Protein AF-A0A3A8ZKS7-F1 (afdb_monomer_lite)

Sequence (92 aa):
MEKVRFQVLGYRNFSRKSDGKPLTVLTAFYSCTPQDNEKGAFGCKYTDFFLPDDKVGTLQPSCIGQEFIPQYGINGFGKPTLEDYSFKEWKA

Radius of gyration: 14.57 Å; chains: 1; bounding box: 37×26×37 Å

Secondary structure (DSSP, 8-state):
-PPP-EEEEEEEEEE-TTT--EEEEEEEEEEPPHHHHTTT--SEEEEEEEPPGGGTT---GGGTTSEEEEEEEE-TTS-EEEEEEEEE----

Structure (mmCIF, N/CA/C/O backbone):
data_AF-A0A3A8ZKS7-F1
#
_entry.id   AF-A0A3A8ZKS7-F1
#
loop_
_atom_site.group_PDB
_atom_site.id
_atom_site.type_symbol
_atom_site.label_atom_id
_atom_site.label_alt_id
_atom_site.label_comp_id
_atom_site.label_asym_id
_atom_site.label_entity_id
_atom_site.label_seq_id
_atom_site.pdbx_PDB_ins_code
_atom_site.Cartn_x
_atom_site.Cartn_y
_atom_site.Cartn_z
_atom_site.occupancy
_atom_site.B_iso_or_equiv
_atom_site.auth_seq_id
_atom_site.auth_comp_id
_atom_site.auth_asym_id
_atom_site.auth_atom_id
_atom_site.pdbx_PDB_model_num
ATOM 1 N N . MET A 1 1 ? 1.590 -4.718 -21.846 1.00 47.47 1 MET A N 1
ATOM 2 C CA . MET A 1 1 ? 1.734 -3.718 -20.768 1.00 47.47 1 MET A CA 1
ATOM 3 C C . MET A 1 1 ? 2.484 -4.395 -19.642 1.00 47.47 1 MET A C 1
ATOM 5 O O . MET A 1 1 ? 2.026 -5.446 -19.205 1.00 47.47 1 MET A O 1
ATOM 9 N N . GLU A 1 2 ? 3.641 -3.877 -19.233 1.00 60.03 2 GLU A N 1
ATOM 10 C CA . GLU A 1 2 ? 4.297 -4.384 -18.024 1.00 60.03 2 GLU A CA 1
ATOM 11 C C . GLU A 1 2 ? 3.379 -4.158 -16.823 1.00 60.03 2 GLU A C 1
ATOM 13 O O . GLU A 1 2 ? 2.763 -3.100 -16.676 1.00 60.03 2 GLU A O 1
ATOM 18 N N . LYS A 1 3 ? 3.228 -5.191 -15.996 1.00 79.50 3 LYS A N 1
ATOM 19 C CA . LYS A 1 3 ? 2.393 -5.120 -14.804 1.00 79.50 3 LYS A CA 1
ATOM 20 C C . LYS A 1 3 ? 3.151 -4.317 -13.750 1.00 79.50 3 LYS A C 1
ATOM 22 O O . LYS A 1 3 ? 4.239 -4.721 -13.354 1.00 79.50 3 LYS A O 1
ATOM 27 N N . VAL A 1 4 ? 2.573 -3.207 -13.291 1.00 89.75 4 VAL A N 1
ATOM 28 C CA . VAL A 1 4 ? 3.123 -2.430 -12.172 1.00 89.75 4 VAL A CA 1
ATOM 29 C C . VAL A 1 4 ? 3.179 -3.327 -10.934 1.00 89.75 4 VAL A C 1
ATOM 31 O O . VAL A 1 4 ? 2.183 -3.959 -10.576 1.00 89.75 4 VAL A O 1
ATOM 34 N N . ARG A 1 5 ? 4.355 -3.407 -10.307 1.00 94.44 5 ARG A N 1
ATOM 35 C CA . ARG A 1 5 ? 4.605 -4.186 -9.087 1.00 94.44 5 ARG A CA 1
ATOM 36 C C . ARG A 1 5 ? 4.844 -3.225 -7.931 1.00 94.44 5 ARG A C 1
ATOM 38 O O . ARG A 1 5 ? 5.585 -2.258 -8.092 1.00 94.44 5 ARG A O 1
ATOM 45 N N . PHE A 1 6 ? 4.238 -3.505 -6.782 1.00 96.50 6 PHE A N 1
ATOM 46 C CA . PHE A 1 6 ? 4.347 -2.672 -5.588 1.00 96.50 6 PHE A CA 1
ATOM 47 C C . PHE A 1 6 ? 5.192 -3.384 -4.539 1.00 96.50 6 PHE A C 1
ATOM 49 O O . PHE A 1 6 ? 4.819 -4.473 -4.114 1.00 96.50 6 PHE A O 1
ATOM 56 N N . GLN A 1 7 ? 6.297 -2.788 -4.099 1.00 97.31 7 GLN A N 1
ATOM 57 C CA . GLN A 1 7 ? 7.074 -3.302 -2.971 1.00 97.31 7 GLN A CA 1
ATOM 58 C C . GLN A 1 7 ? 6.750 -2.510 -1.705 1.00 97.31 7 GLN A C 1
ATOM 60 O O . GLN A 1 7 ? 6.765 -1.277 -1.712 1.00 97.31 7 GLN A O 1
ATOM 65 N N . VAL A 1 8 ? 6.450 -3.211 -0.612 1.00 97.69 8 VAL A N 1
ATOM 66 C CA . VAL A 1 8 ? 6.072 -2.589 0.664 1.00 97.69 8 VAL A CA 1
ATOM 67 C C . VAL A 1 8 ? 7.263 -1.851 1.279 1.00 97.69 8 VAL A C 1
ATOM 69 O O . VAL A 1 8 ? 8.295 -2.463 1.552 1.00 97.69 8 VAL A O 1
ATOM 72 N N . LEU A 1 9 ? 7.089 -0.557 1.564 1.00 97.44 9 LEU A N 1
ATOM 73 C CA . LEU A 1 9 ? 8.037 0.255 2.338 1.00 97.44 9 LEU A CA 1
ATOM 74 C C . LEU A 1 9 ? 7.747 0.208 3.839 1.00 97.44 9 LEU A C 1
ATOM 76 O O . LEU A 1 9 ? 8.662 0.265 4.655 1.00 97.44 9 LEU A O 1
ATOM 80 N N . GLY A 1 10 ? 6.471 0.138 4.211 1.00 97.62 10 GLY A N 1
ATOM 81 C CA . GLY A 1 10 ? 6.053 0.156 5.605 1.00 97.62 10 GLY A CA 1
ATOM 82 C C . GLY A 1 10 ? 4.546 0.285 5.754 1.00 97.62 10 GLY A C 1
ATOM 83 O O . GLY A 1 10 ? 3.804 0.341 4.773 1.00 97.62 10 GLY A O 1
ATOM 84 N N . TYR A 1 11 ? 4.094 0.346 7.001 1.00 97.88 11 TYR A N 1
ATOM 85 C CA . TYR A 1 11 ? 2.688 0.526 7.331 1.00 97.88 11 TYR A CA 1
ATOM 86 C C . TYR A 1 11 ? 2.513 1.363 8.595 1.00 97.88 11 TYR A C 1
ATOM 88 O O . TYR A 1 11 ? 3.430 1.501 9.406 1.00 97.88 11 TYR A O 1
ATOM 96 N N . ARG A 1 12 ? 1.325 1.947 8.753 1.00 96.62 12 ARG A N 1
ATOM 97 C CA . ARG A 1 12 ? 0.949 2.753 9.920 1.00 96.62 12 ARG A CA 1
ATOM 98 C C . ARG A 1 12 ? -0.467 2.404 10.353 1.00 96.62 12 ARG A C 1
ATOM 100 O O . ARG A 1 12 ? -1.364 2.343 9.515 1.00 96.62 12 ARG A O 1
ATOM 107 N N . ASN A 1 13 ? -0.656 2.247 11.659 1.00 96.00 13 ASN A N 1
ATOM 108 C CA . ASN A 1 13 ? -1.964 2.099 12.293 1.00 96.00 13 ASN A CA 1
ATOM 109 C C . ASN A 1 13 ? -2.292 3.388 13.047 1.00 96.00 13 ASN A C 1
ATOM 111 O O . ASN A 1 13 ? -1.448 3.892 13.790 1.00 96.00 13 ASN A O 1
ATOM 115 N N . PHE A 1 14 ? -3.489 3.933 12.859 1.00 95.00 14 PHE A N 1
ATOM 116 C CA . PHE A 1 14 ? -3.939 5.132 13.568 1.00 95.00 14 PHE A CA 1
ATOM 117 C C . PHE A 1 14 ? -5.465 5.207 13.622 1.00 95.00 14 PHE A C 1
ATOM 119 O O . PHE A 1 14 ? -6.158 4.560 12.841 1.00 95.00 14 PHE A O 1
ATOM 126 N N . SER A 1 15 ? -5.998 6.022 14.531 1.00 94.88 15 SER A N 1
ATOM 127 C CA . SER A 1 15 ? -7.432 6.309 14.590 1.00 94.88 15 SER A CA 1
ATOM 128 C C . SER A 1 15 ? -7.784 7.471 13.666 1.00 94.88 15 SER A C 1
ATOM 130 O O . SER A 1 15 ? -7.146 8.530 13.693 1.00 94.88 15 SER A O 1
ATOM 132 N N . ARG A 1 16 ? -8.820 7.297 12.844 1.00 89.56 16 ARG A N 1
ATOM 133 C CA . ARG A 1 16 ? -9.314 8.343 11.949 1.00 89.56 16 ARG A CA 1
ATOM 134 C C . ARG A 1 16 ? -9.890 9.504 12.761 1.00 89.56 16 ARG A C 1
ATOM 136 O O . ARG A 1 16 ? -10.718 9.311 13.644 1.00 89.56 16 ARG A O 1
ATOM 143 N N . LYS A 1 17 ? -9.499 10.734 12.416 1.00 91.25 17 LYS A N 1
ATOM 144 C CA . LYS A 1 17 ? -9.918 11.946 13.145 1.00 91.25 17 LYS A CA 1
ATOM 145 C C . LYS A 1 17 ? -11.430 12.208 13.114 1.00 91.25 17 LYS A C 1
ATOM 147 O O . LYS A 1 17 ? -11.938 12.821 14.039 1.00 91.25 17 LYS A O 1
ATOM 152 N N . SER A 1 18 ? -12.129 11.791 12.057 1.00 92.31 18 SER A N 1
ATOM 153 C CA . SER A 1 18 ? -13.548 12.111 11.858 1.00 92.31 18 SER A CA 1
ATOM 154 C C . SER A 1 18 ? -14.497 11.301 12.739 1.00 92.31 18 SER A C 1
ATOM 156 O O . SER A 1 18 ? -15.544 11.812 13.114 1.00 92.31 18 SER A O 1
ATOM 158 N N . ASP A 1 19 ? -14.169 10.042 13.032 1.00 92.25 19 ASP A N 1
ATOM 159 C CA . ASP 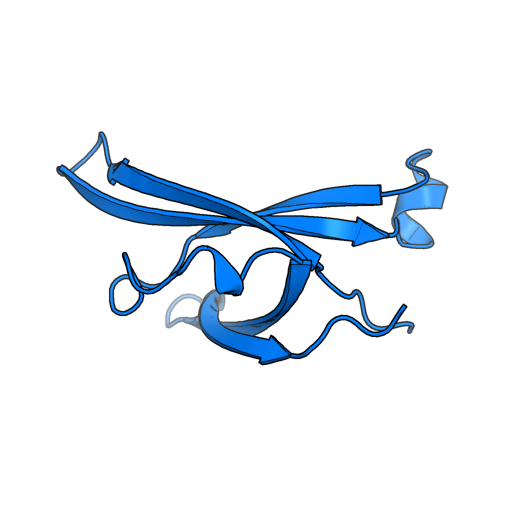A 1 19 ? -15.075 9.115 13.726 1.00 92.25 19 ASP A CA 1
ATOM 160 C C . ASP A 1 19 ? -14.371 8.137 14.680 1.00 92.25 19 ASP A C 1
ATOM 162 O O . ASP A 1 19 ? -14.999 7.214 15.191 1.00 92.25 19 ASP A O 1
ATOM 166 N N . GLY A 1 20 ? -13.068 8.307 14.917 1.00 92.69 20 GLY A N 1
ATOM 167 C CA . GLY A 1 20 ? -12.292 7.499 15.860 1.00 92.69 20 GLY A CA 1
ATOM 168 C C . GLY A 1 20 ? -12.030 6.056 15.421 1.00 92.69 20 GLY A C 1
ATOM 169 O O . GLY A 1 20 ? -11.339 5.333 16.141 1.00 92.69 20 GLY A O 1
ATOM 170 N N . LYS A 1 21 ? -12.529 5.626 14.254 1.00 93.25 21 LYS A N 1
ATOM 171 C CA . LYS A 1 21 ? -12.359 4.249 13.777 1.00 93.25 21 LYS A CA 1
ATOM 172 C C . LYS A 1 21 ? -10.886 3.931 13.495 1.00 93.25 21 LYS A C 1
ATOM 174 O O . LYS A 1 21 ? -10.167 4.806 12.997 1.00 93.25 21 LYS A O 1
ATOM 179 N N . PRO A 1 22 ? -10.423 2.708 13.809 1.00 95.25 22 PRO A N 1
ATOM 180 C CA . PRO A 1 22 ? -9.053 2.310 13.532 1.00 95.25 22 PRO A CA 1
ATOM 181 C C . PRO A 1 22 ? -8.845 2.183 12.020 1.00 95.25 22 PRO A C 1
ATOM 183 O O . PRO A 1 22 ? -9.753 1.795 11.287 1.00 95.25 22 PRO A O 1
ATOM 186 N N . LEU A 1 23 ? -7.649 2.532 11.558 1.00 95.31 23 LEU A N 1
ATOM 187 C CA . LEU A 1 23 ? -7.288 2.510 10.151 1.00 95.31 23 LEU A CA 1
ATOM 188 C C . LEU A 1 23 ? -5.839 2.053 9.984 1.00 95.31 23 LEU A C 1
ATOM 190 O O . LEU A 1 23 ? -4.962 2.429 10.766 1.00 95.31 23 LEU A O 1
ATOM 194 N N . THR A 1 24 ? -5.592 1.270 8.936 1.00 96.88 24 THR A N 1
ATOM 195 C CA . THR A 1 24 ? -4.249 0.838 8.540 1.00 96.88 24 THR A CA 1
ATOM 196 C C . THR A 1 24 ? -3.935 1.343 7.140 1.00 96.88 24 THR A C 1
ATOM 198 O O . THR A 1 24 ? -4.714 1.143 6.208 1.00 96.88 24 THR A O 1
ATOM 201 N N . VAL A 1 25 ? -2.777 1.987 6.996 1.00 96.88 25 VAL A N 1
ATOM 202 C CA . VAL A 1 25 ? -2.226 2.408 5.702 1.00 96.88 25 VAL A CA 1
ATOM 203 C C . VAL A 1 25 ? -0.963 1.616 5.415 1.00 96.88 25 VAL A C 1
ATOM 205 O O . VAL A 1 25 ? -0.062 1.582 6.254 1.00 96.88 25 VAL A O 1
ATOM 208 N N . LEU A 1 26 ? -0.889 1.028 4.223 1.00 97.88 26 LEU A N 1
ATOM 209 C CA . LEU A 1 26 ? 0.306 0.410 3.660 1.00 97.88 26 LEU A CA 1
ATOM 210 C C . LEU A 1 26 ? 0.933 1.369 2.648 1.00 97.88 26 LEU A C 1
ATOM 212 O O . LEU A 1 26 ? 0.283 1.752 1.681 1.00 97.88 26 LEU A O 1
ATOM 216 N N . THR A 1 27 ? 2.197 1.733 2.846 1.00 98.25 27 THR A N 1
ATOM 217 C CA . THR A 1 27 ? 2.965 2.523 1.877 1.00 98.25 27 THR A CA 1
ATOM 218 C C . THR A 1 27 ? 3.809 1.569 1.035 1.00 98.25 27 THR A C 1
ATOM 220 O O . THR A 1 27 ? 4.591 0.785 1.580 1.00 98.25 27 THR A O 1
ATOM 223 N N . ALA A 1 28 ? 3.683 1.641 -0.288 1.00 97.69 28 ALA A N 1
ATOM 224 C CA . ALA A 1 28 ? 4.481 0.852 -1.223 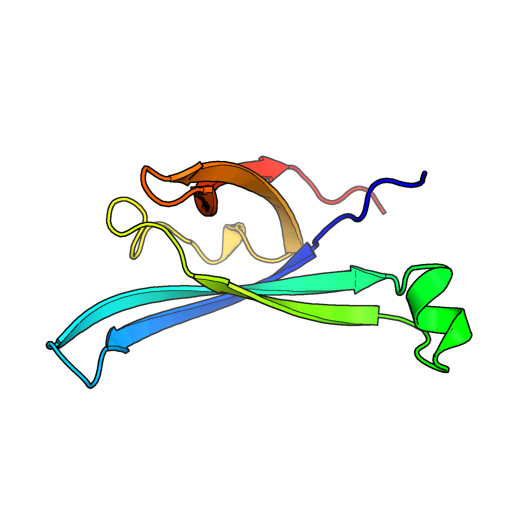1.00 97.69 28 ALA A CA 1
ATOM 225 C C . ALA A 1 28 ? 5.075 1.725 -2.328 1.00 97.69 28 ALA A C 1
ATOM 227 O O . ALA A 1 28 ? 4.521 2.771 -2.664 1.00 97.69 28 ALA A O 1
ATOM 228 N N . PHE A 1 29 ? 6.186 1.283 -2.911 1.00 96.31 29 PHE A N 1
ATOM 229 C CA . PHE A 1 29 ? 6.776 1.923 -4.080 1.00 96.31 29 PHE A CA 1
ATOM 230 C C . PHE A 1 29 ? 6.660 1.060 -5.330 1.00 96.31 29 PHE A C 1
ATOM 232 O O . PHE A 1 29 ? 6.528 -0.160 -5.251 1.00 96.31 29 PHE A O 1
ATOM 239 N N . TYR A 1 30 ? 6.699 1.715 -6.483 1.00 95.06 30 TYR A N 1
ATOM 240 C CA . TYR A 1 30 ? 6.678 1.096 -7.799 1.00 95.06 30 TYR A CA 1
ATOM 241 C C . TYR A 1 30 ? 7.559 1.895 -8.759 1.00 95.06 30 TYR A C 1
ATOM 243 O O . TYR A 1 30 ? 7.738 3.106 -8.602 1.00 95.06 30 TYR A O 1
ATOM 251 N N . SER A 1 31 ? 8.115 1.216 -9.757 1.00 94.25 31 SER A N 1
ATOM 252 C CA . SER A 1 31 ? 8.884 1.861 -10.820 1.00 94.25 31 SER A CA 1
ATOM 253 C C . SER A 1 31 ? 7.984 2.762 -11.663 1.00 94.25 31 SER A C 1
ATOM 255 O O . SER A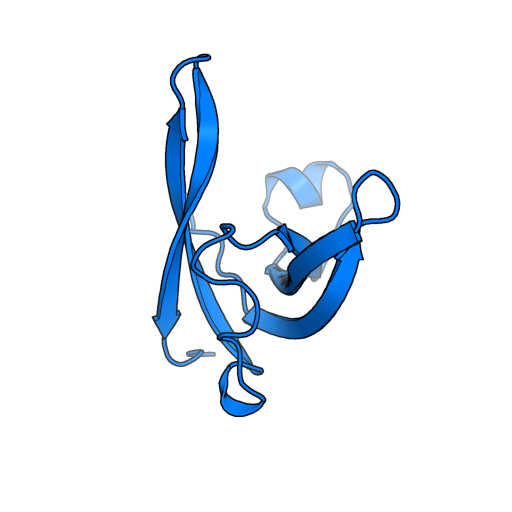 1 31 ? 6.861 2.376 -11.994 1.00 94.25 31 SER A O 1
ATOM 257 N N . CYS A 1 32 ? 8.478 3.949 -12.021 1.00 93.38 32 CYS A N 1
ATOM 258 C CA . CYS A 1 32 ? 7.769 4.851 -12.927 1.00 93.38 32 CYS A CA 1
ATOM 259 C C . CYS A 1 32 ? 7.403 4.126 -14.227 1.00 93.38 32 CYS A C 1
ATOM 261 O O . CYS A 1 32 ? 8.246 3.482 -14.856 1.00 93.38 32 CYS A O 1
ATOM 263 N N . THR A 1 33 ? 6.140 4.238 -14.629 1.00 91.94 33 THR A N 1
ATOM 264 C CA . THR A 1 33 ? 5.665 3.689 -15.902 1.00 91.94 33 THR A CA 1
ATOM 265 C C . THR A 1 33 ? 6.165 4.534 -17.079 1.00 91.94 33 THR A C 1
ATOM 267 O O . THR A 1 33 ? 6.542 5.693 -16.887 1.00 91.94 33 THR A O 1
ATOM 270 N N . PRO A 1 34 ? 6.119 4.030 -18.327 1.00 91.88 34 PRO A N 1
ATOM 271 C CA . PRO A 1 34 ? 6.388 4.864 -19.500 1.00 91.88 34 PRO A CA 1
ATOM 272 C C . PRO A 1 34 ? 5.550 6.156 -19.525 1.00 91.88 34 PRO A C 1
ATOM 274 O O . PRO A 1 34 ? 6.071 7.220 -19.843 1.00 91.88 34 PRO A O 1
ATOM 277 N N . GLN A 1 35 ? 4.290 6.090 -19.085 1.00 90.25 35 GLN A N 1
ATOM 278 C CA . GLN A 1 35 ? 3.394 7.246 -18.979 1.00 90.25 35 GLN A CA 1
ATOM 279 C C . GLN A 1 35 ? 3.800 8.234 -17.872 1.00 90.25 35 GLN A C 1
ATOM 281 O O . GLN A 1 35 ? 3.494 9.424 -17.960 1.00 90.25 35 GLN A O 1
ATOM 286 N N . ASP A 1 36 ? 4.462 7.767 -16.810 1.00 91.25 36 ASP A N 1
ATOM 287 C CA . ASP A 1 36 ? 5.065 8.649 -15.805 1.00 91.25 36 ASP A CA 1
ATOM 288 C C . ASP A 1 36 ? 6.294 9.368 -16.379 1.00 91.25 36 ASP A C 1
ATOM 290 O O . ASP A 1 36 ? 6.457 10.571 -16.164 1.00 91.25 36 ASP A O 1
ATOM 294 N N . ASN A 1 37 ? 7.111 8.658 -17.163 1.00 91.56 37 ASN A N 1
ATOM 295 C CA . ASN A 1 37 ? 8.308 9.217 -17.796 1.00 91.56 37 ASN A CA 1
ATOM 296 C C . ASN A 1 37 ? 7.956 10.325 -18.803 1.00 91.56 37 ASN A C 1
ATOM 298 O O . ASN A 1 37 ? 8.635 11.349 -18.844 1.00 91.56 37 ASN A O 1
ATOM 302 N N . GLU A 1 38 ? 6.858 10.177 -19.556 1.00 94.00 38 GLU A N 1
ATOM 303 C CA . GLU A 1 38 ? 6.321 11.230 -20.441 1.00 94.00 38 GLU A CA 1
ATOM 304 C C . GLU A 1 38 ? 5.994 12.532 -19.689 1.00 94.00 38 GLU A C 1
ATOM 306 O O . GLU A 1 38 ? 6.024 13.618 -20.265 1.00 94.00 38 GLU A O 1
ATOM 311 N N . LYS A 1 39 ? 5.720 12.436 -18.383 1.00 92.75 39 LYS A N 1
ATOM 312 C CA . LYS A 1 39 ? 5.447 13.572 -17.491 1.00 92.75 39 LYS A CA 1
ATOM 313 C C . LYS A 1 39 ? 6.687 14.032 -16.714 1.00 92.75 39 LYS A C 1
ATOM 315 O O . LYS A 1 39 ? 6.561 14.845 -15.801 1.00 92.75 39 LYS A O 1
ATOM 320 N N . GLY A 1 40 ? 7.869 13.513 -17.050 1.00 92.88 40 GLY A N 1
ATOM 321 C CA . GLY A 1 40 ? 9.141 13.855 -16.413 1.00 92.88 40 GLY A CA 1
ATOM 322 C C . GLY A 1 40 ? 9.397 13.174 -15.064 1.00 92.88 40 GLY A C 1
ATOM 323 O O . GLY A 1 40 ? 10.304 13.592 -14.347 1.00 92.88 40 GLY A O 1
ATOM 324 N N . ALA A 1 41 ? 8.622 12.150 -14.690 1.00 91.44 41 ALA A N 1
ATOM 325 C CA . ALA A 1 41 ? 8.839 11.398 -13.455 1.00 91.44 41 ALA A CA 1
ATOM 326 C C . ALA A 1 41 ? 9.661 10.131 -13.727 1.00 91.44 41 ALA A C 1
ATOM 328 O O . ALA A 1 41 ? 9.203 9.252 -14.445 1.00 91.44 41 ALA A O 1
ATOM 329 N N . PHE A 1 42 ? 10.831 10.004 -13.095 1.00 92.94 42 PHE A N 1
ATOM 330 C CA . PHE A 1 42 ? 11.772 8.895 -13.301 1.00 92.94 42 PHE A CA 1
ATOM 331 C C . PHE A 1 42 ? 12.116 8.173 -11.993 1.00 92.94 42 PHE A C 1
ATOM 333 O O . PHE A 1 42 ? 11.981 8.730 -10.904 1.00 92.94 42 PHE A O 1
ATOM 340 N N . GLY A 1 43 ? 12.604 6.935 -12.103 1.00 93.44 43 GLY A N 1
ATOM 341 C CA . GLY A 1 43 ? 12.984 6.114 -10.955 1.00 93.44 43 GLY A CA 1
ATOM 342 C C . GLY A 1 43 ? 11.781 5.396 -10.349 1.00 93.44 43 GLY A C 1
ATOM 343 O O . GLY A 1 43 ? 11.193 4.526 -10.992 1.00 93.44 43 GLY A O 1
ATOM 344 N N . CYS A 1 44 ? 11.435 5.736 -9.106 1.00 92.88 44 CYS A N 1
ATOM 345 C CA . CYS A 1 44 ? 10.326 5.123 -8.378 1.00 92.88 44 CYS A CA 1
ATOM 346 C C . CYS A 1 44 ? 9.373 6.178 -7.817 1.00 92.88 44 CYS A C 1
ATOM 348 O O . CYS A 1 44 ? 9.793 7.243 -7.362 1.00 92.88 44 CYS A O 1
ATOM 350 N N . LYS A 1 45 ? 8.088 5.833 -7.775 1.00 94.75 45 LYS A N 1
ATOM 351 C CA . LYS A 1 45 ? 7.049 6.572 -7.052 1.00 94.75 45 LYS A CA 1
ATOM 352 C C . LYS A 1 45 ? 6.576 5.733 -5.877 1.00 94.75 45 LYS A C 1
ATOM 354 O O . LYS A 1 45 ? 6.710 4.513 -5.889 1.00 94.75 45 LYS A O 1
ATOM 359 N N . TYR A 1 46 ? 5.997 6.383 -4.876 1.00 95.19 46 TYR A N 1
ATOM 360 C CA . TYR A 1 46 ? 5.326 5.706 -3.773 1.00 95.19 46 TYR A CA 1
ATOM 361 C C . TYR A 1 46 ? 3.832 6.017 -3.777 1.00 95.19 46 TYR A C 1
ATOM 363 O O . TYR A 1 46 ? 3.381 7.008 -4.355 1.00 95.19 46 TYR A O 1
ATOM 371 N N . THR A 1 47 ? 3.057 5.137 -3.161 1.00 96.19 47 THR A N 1
ATOM 372 C CA . THR A 1 47 ? 1.619 5.293 -2.984 1.00 96.19 47 THR A CA 1
ATOM 373 C C . THR A 1 47 ? 1.170 4.629 -1.688 1.00 96.19 47 THR A C 1
ATOM 375 O O . THR A 1 47 ? 1.828 3.718 -1.179 1.00 96.19 47 THR A O 1
ATOM 378 N N . ASP A 1 48 ? 0.052 5.116 -1.164 1.00 97.12 48 ASP A N 1
ATOM 379 C CA . ASP A 1 48 ? -0.564 4.643 0.065 1.00 97.12 48 ASP A CA 1
ATOM 380 C C . ASP A 1 48 ? -1.839 3.858 -0.268 1.00 97.12 48 ASP A C 1
ATOM 382 O O . ASP A 1 48 ? -2.718 4.340 -0.986 1.00 97.12 48 ASP A O 1
ATOM 386 N N . PHE A 1 49 ? -1.959 2.663 0.303 1.00 96.75 49 PHE A N 1
ATOM 387 C CA . PHE A 1 49 ? -3.144 1.819 0.244 1.00 96.75 49 PHE A CA 1
ATOM 388 C C . PHE A 1 49 ? -3.828 1.813 1.609 1.00 96.75 49 PHE A C 1
ATOM 390 O O . PHE A 1 49 ? -3.245 1.404 2.614 1.00 96.75 49 PHE A O 1
ATOM 397 N N . PHE A 1 50 ? -5.079 2.262 1.637 1.00 94.62 50 PHE A N 1
ATOM 398 C CA . PHE A 1 50 ? -5.939 2.178 2.813 1.00 94.62 50 PHE A CA 1
ATOM 399 C C . PHE A 1 50 ? -6.541 0.780 2.866 1.00 94.62 50 PHE A C 1
ATOM 401 O O . PHE A 1 50 ? -7.228 0.384 1.924 1.00 94.62 50 PHE A O 1
ATOM 408 N N . LEU A 1 51 ? -6.253 0.032 3.931 1.00 95.50 51 LEU A N 1
ATOM 409 C CA . LEU A 1 51 ? -6.758 -1.329 4.056 1.00 95.50 51 LEU A CA 1
ATOM 410 C C . LEU A 1 51 ? -8.267 -1.348 4.345 1.00 95.50 51 LEU A C 1
ATOM 412 O O . LEU A 1 51 ? -8.763 -0.427 5.001 1.00 95.50 51 LEU A O 1
ATOM 416 N N . PRO A 1 52 ? -8.976 -2.400 3.898 1.00 93.25 52 PRO A N 1
ATOM 417 C CA . PRO A 1 52 ? -10.352 -2.662 4.303 1.00 93.25 52 PRO A CA 1
ATOM 418 C C . PRO A 1 52 ? -10.503 -2.741 5.827 1.00 93.25 52 PRO A C 1
ATOM 420 O O . PRO A 1 52 ? -9.575 -3.164 6.523 1.00 93.25 52 PRO A O 1
ATOM 423 N N . ASP A 1 53 ? -11.682 -2.377 6.336 1.00 91.50 53 ASP A N 1
ATOM 424 C CA . ASP A 1 53 ? -11.977 -2.329 7.775 1.00 91.50 53 ASP A CA 1
ATOM 425 C C . ASP A 1 53 ? -11.710 -3.678 8.482 1.00 91.50 53 ASP A C 1
ATOM 427 O O . ASP A 1 53 ? -11.220 -3.699 9.610 1.00 91.50 53 ASP A O 1
ATOM 431 N N . ASP A 1 54 ? -11.963 -4.811 7.816 1.00 93.12 54 ASP A N 1
ATOM 432 C CA . ASP A 1 54 ? -11.725 -6.170 8.331 1.00 93.12 54 ASP A CA 1
ATOM 433 C C . ASP A 1 54 ? -10.244 -6.594 8.317 1.00 93.12 54 ASP A C 1
ATOM 435 O O . ASP A 1 54 ? -9.876 -7.602 8.923 1.00 93.12 54 ASP A O 1
ATOM 439 N N . LYS A 1 55 ? -9.379 -5.819 7.655 1.00 94.00 55 LYS A N 1
ATOM 440 C CA . LYS A 1 55 ? -7.927 -6.050 7.559 1.00 94.00 55 LYS A CA 1
ATOM 441 C C . LYS A 1 55 ? -7.112 -5.028 8.356 1.00 94.00 55 LYS A C 1
ATOM 443 O O . LYS A 1 55 ? -5.887 -4.965 8.236 1.00 94.00 55 LYS A O 1
ATOM 448 N N . VAL A 1 56 ? -7.762 -4.197 9.165 1.00 94.62 56 VAL A N 1
ATOM 449 C CA . VAL A 1 56 ? -7.068 -3.223 10.012 1.00 94.62 56 VAL A CA 1
ATOM 450 C C . VAL A 1 56 ? -6.229 -3.949 11.069 1.00 94.62 56 VAL A C 1
ATOM 452 O O . VAL A 1 56 ? -6.695 -4.849 11.760 1.00 94.62 56 VAL A O 1
ATOM 455 N N . GLY A 1 57 ? -4.964 -3.549 11.199 1.00 93.69 57 GLY A N 1
ATOM 456 C CA . GLY A 1 57 ? -4.025 -4.088 12.185 1.00 93.69 57 GLY A CA 1
ATOM 457 C C . GLY A 1 57 ? -3.429 -5.457 11.845 1.00 93.69 57 GLY A C 1
ATOM 458 O O . GLY A 1 57 ? -2.679 -5.990 12.658 1.00 93.69 57 GLY A O 1
ATOM 459 N N . THR A 1 58 ? -3.706 -6.024 10.666 1.00 94.94 58 THR A N 1
ATOM 460 C CA . THR A 1 58 ? -3.227 -7.371 10.299 1.00 94.94 58 THR A CA 1
ATOM 461 C C . THR A 1 58 ? -1.800 -7.395 9.746 1.00 94.94 58 THR A C 1
ATOM 463 O O . THR A 1 58 ? -1.216 -8.468 9.607 1.00 94.94 58 THR A O 1
ATOM 466 N N . LEU A 1 59 ? -1.225 -6.235 9.414 1.00 96.00 59 LEU A N 1
ATOM 467 C CA . LEU A 1 59 ? 0.131 -6.140 8.871 1.00 96.00 59 LEU A CA 1
ATOM 468 C C . LEU A 1 59 ? 1.198 -6.351 9.949 1.00 96.00 59 LEU A C 1
ATOM 470 O O . LEU A 1 59 ? 1.095 -5.839 11.066 1.00 96.00 59 LEU A O 1
ATOM 474 N N . GLN A 1 60 ? 2.257 -7.063 9.572 1.00 95.69 60 GLN A N 1
ATOM 475 C CA . GLN A 1 60 ? 3.405 -7.371 10.420 1.00 95.69 60 GLN A CA 1
ATOM 476 C C . GLN A 1 60 ? 4.697 -6.791 9.826 1.00 95.69 60 GLN A C 1
ATOM 478 O O . GLN A 1 60 ? 4.755 -6.533 8.621 1.00 95.69 60 GLN A O 1
ATOM 483 N N . PRO A 1 61 ? 5.775 -6.633 10.620 1.00 96.12 61 PRO A N 1
ATOM 484 C CA . PRO A 1 61 ? 7.066 -6.175 10.100 1.00 96.12 61 PRO A CA 1
ATOM 485 C C . PRO A 1 61 ? 7.618 -7.051 8.965 1.00 96.12 61 PRO A C 1
ATOM 487 O O . PRO A 1 61 ? 8.280 -6.542 8.067 1.00 96.12 61 PRO A O 1
ATOM 490 N N . SER A 1 62 ? 7.293 -8.347 8.961 1.00 95.81 62 SER A N 1
ATOM 491 C CA . SER A 1 62 ? 7.661 -9.306 7.909 1.00 95.81 62 SER A CA 1
ATOM 492 C C . SER A 1 62 ? 7.027 -9.018 6.542 1.00 95.81 62 SER A C 1
ATOM 494 O O . SER A 1 62 ? 7.506 -9.537 5.536 1.00 95.81 62 SER A O 1
ATOM 496 N N . CYS A 1 63 ? 5.980 -8.189 6.480 1.00 95.56 63 CYS A N 1
ATOM 497 C CA . CYS A 1 63 ? 5.376 -7.750 5.222 1.00 95.56 63 CYS A CA 1
ATOM 498 C C . CYS A 1 63 ? 6.255 -6.732 4.473 1.00 95.56 63 CYS A C 1
ATOM 500 O O . CYS A 1 63 ? 6.085 -6.541 3.270 1.00 95.56 63 CYS A O 1
ATOM 502 N N . ILE A 1 64 ? 7.175 -6.047 5.164 1.00 97.00 64 ILE A N 1
ATOM 503 C CA . ILE A 1 64 ? 8.051 -5.035 4.559 1.00 97.00 64 ILE A CA 1
ATOM 504 C C . ILE A 1 64 ? 9.013 -5.711 3.577 1.00 97.00 64 ILE A C 1
ATOM 506 O O . ILE A 1 64 ? 9.577 -6.764 3.861 1.00 97.00 64 ILE A O 1
ATOM 510 N N . GLY A 1 65 ? 9.190 -5.107 2.402 1.00 96.06 65 GLY A N 1
ATOM 511 C CA . GLY A 1 65 ? 10.019 -5.652 1.329 1.00 96.06 65 GLY A CA 1
ATOM 512 C C . GLY A 1 65 ? 9.337 -6.731 0.482 1.00 96.06 65 GLY A C 1
ATOM 513 O O . GLY A 1 65 ? 9.885 -7.091 -0.558 1.00 96.06 65 GLY A O 1
ATOM 514 N N . GLN A 1 66 ? 8.147 -7.210 0.858 1.00 97.38 66 GLN A N 1
ATOM 515 C CA . GLN A 1 66 ? 7.351 -8.116 0.026 1.00 97.38 66 GLN A CA 1
ATOM 516 C C . GLN A 1 66 ? 6.658 -7.355 -1.112 1.00 97.38 66 GLN A C 1
ATOM 518 O O . GLN A 1 66 ? 6.474 -6.136 -1.058 1.00 97.38 66 GLN A O 1
ATOM 523 N N . GLU A 1 67 ? 6.252 -8.079 -2.152 1.00 97.31 67 GLU A N 1
ATOM 524 C CA . GLU A 1 67 ? 5.382 -7.535 -3.187 1.00 97.31 67 GLU A CA 1
ATOM 525 C C . GLU A 1 67 ? 3.928 -7.547 -2.714 1.00 97.31 67 GLU A C 1
ATOM 527 O O . GLU A 1 67 ? 3.377 -8.601 -2.390 1.00 97.31 67 GLU A O 1
ATOM 532 N N . PHE A 1 68 ? 3.307 -6.374 -2.719 1.00 97.12 68 PHE A N 1
ATOM 533 C CA . PHE A 1 68 ? 1.898 -6.175 -2.426 1.00 97.12 68 PHE A CA 1
ATOM 534 C C . PHE A 1 68 ? 1.071 -6.275 -3.710 1.00 97.12 68 PHE A C 1
ATOM 536 O O . PHE A 1 68 ? 1.310 -5.559 -4.685 1.00 97.12 68 PHE A O 1
ATOM 543 N N . ILE A 1 69 ? 0.082 -7.166 -3.711 1.00 96.38 69 ILE A N 1
ATOM 544 C CA . ILE A 1 69 ? -0.832 -7.367 -4.835 1.00 96.38 69 ILE A CA 1
ATOM 545 C C . ILE A 1 69 ? -2.229 -6.920 -4.389 1.00 96.38 69 ILE A C 1
ATOM 547 O O . ILE A 1 69 ? -2.920 -7.702 -3.729 1.00 96.38 69 ILE A O 1
ATOM 551 N N . PRO A 1 70 ? -2.652 -5.685 -4.719 1.00 95.69 70 PRO A N 1
ATOM 552 C CA . PRO A 1 70 ? -3.985 -5.212 -4.380 1.00 95.69 70 PRO A CA 1
ATOM 553 C C . PRO A 1 70 ? -5.044 -5.897 -5.246 1.00 95.69 70 PRO A C 1
ATOM 555 O O . PRO A 1 70 ? -4.856 -6.069 -6.455 1.00 95.69 70 PRO A O 1
ATOM 558 N N . GLN A 1 71 ? -6.173 -6.245 -4.635 1.00 95.75 71 GLN A N 1
ATOM 559 C CA . GLN A 1 71 ? -7.337 -6.796 -5.317 1.00 95.75 71 GLN A CA 1
ATOM 560 C C . GLN A 1 71 ? -8.475 -5.783 -5.215 1.00 95.75 71 GLN A C 1
ATOM 562 O O . GLN A 1 71 ? -9.001 -5.507 -4.136 1.00 95.75 71 GLN A O 1
ATOM 567 N N . TYR A 1 72 ? -8.799 -5.178 -6.355 1.00 93.69 7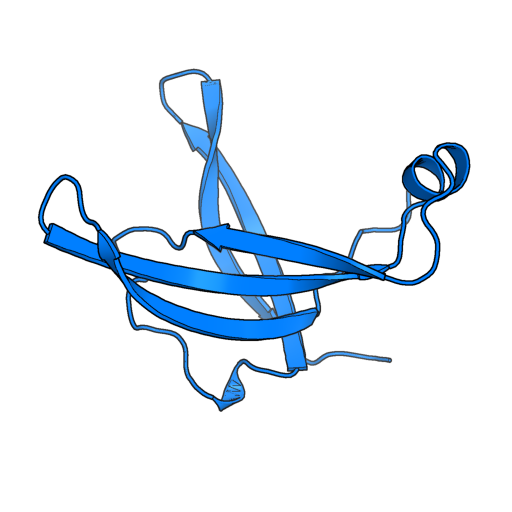2 TYR A N 1
ATOM 568 C CA . TYR A 1 72 ? -9.849 -4.175 -6.459 1.00 93.69 72 TYR A CA 1
ATOM 569 C C . TYR A 1 72 ? -11.126 -4.799 -6.999 1.00 93.69 72 TYR A C 1
ATOM 571 O O . TYR A 1 72 ? -11.093 -5.478 -8.026 1.00 93.69 72 TYR A O 1
ATOM 579 N N . GLY A 1 73 ? -12.242 -4.477 -6.357 1.00 93.62 73 GLY A N 1
ATOM 580 C CA . GLY A 1 73 ? -13.572 -4.665 -6.916 1.00 93.62 73 GLY A CA 1
ATOM 581 C C . GLY A 1 73 ? -14.272 -3.332 -7.147 1.00 93.62 73 GLY A C 1
ATOM 582 O O . GLY A 1 73 ? -13.742 -2.253 -6.854 1.00 93.62 73 GLY A O 1
ATOM 583 N N . ILE A 1 74 ? -15.465 -3.406 -7.729 1.00 93.62 74 ILE A N 1
ATOM 584 C CA . ILE A 1 74 ? -16.318 -2.251 -8.003 1.00 93.62 74 ILE A CA 1
ATOM 585 C C . ILE A 1 74 ? -17.443 -2.253 -6.973 1.00 93.62 74 ILE A C 1
ATOM 587 O O . ILE A 1 74 ? -18.261 -3.169 -6.949 1.00 93.62 74 ILE A O 1
ATOM 591 N N . ASN A 1 75 ? -17.501 -1.222 -6.130 1.00 89.94 75 ASN A N 1
ATOM 592 C CA . ASN A 1 75 ? -18.570 -1.121 -5.139 1.00 89.94 75 ASN A CA 1
ATOM 593 C C . ASN A 1 75 ? -19.930 -0.787 -5.775 1.00 89.94 75 ASN A C 1
ATOM 595 O O . ASN A 1 75 ? -20.030 -0.463 -6.959 1.00 89.94 75 ASN A O 1
ATOM 599 N N . GLY A 1 76 ? -20.985 -0.778 -4.952 1.00 86.50 76 GLY A N 1
ATOM 600 C CA . GLY A 1 76 ? -22.357 -0.465 -5.377 1.00 86.50 76 GLY A CA 1
ATOM 601 C C . GLY A 1 76 ? -22.563 0.921 -6.013 1.00 86.50 76 GLY A C 1
ATOM 602 O O . GLY A 1 76 ? -23.631 1.177 -6.559 1.00 86.50 76 GLY A O 1
ATOM 603 N N . PHE A 1 77 ? -21.557 1.802 -5.984 1.00 91.12 77 PHE A N 1
ATOM 604 C CA . PHE A 1 77 ? -21.566 3.118 -6.634 1.00 91.12 77 PHE A CA 1
ATOM 605 C C . PHE A 1 77 ? -20.670 3.187 -7.880 1.00 91.12 77 PHE A C 1
ATOM 607 O O . PHE A 1 77 ? -20.384 4.280 -8.370 1.00 91.12 77 PHE A O 1
ATOM 614 N N . GLY A 1 78 ? -20.181 2.049 -8.380 1.00 91.00 78 GLY A N 1
ATOM 615 C CA . GLY A 1 78 ? -19.338 1.996 -9.574 1.00 91.00 78 GLY A CA 1
ATOM 616 C C . GLY A 1 78 ? -17.893 2.454 -9.351 1.00 91.00 78 GLY A C 1
ATOM 617 O O . GLY A 1 78 ? -17.172 2.672 -10.323 1.00 91.00 78 GLY A O 1
ATOM 618 N N . LYS A 1 79 ? -17.452 2.632 -8.097 1.00 91.06 79 LYS A N 1
ATOM 619 C CA . LYS A 1 79 ? -16.087 3.085 -7.787 1.00 91.06 79 LYS A CA 1
ATOM 620 C C . LYS A 1 79 ? -15.177 1.901 -7.447 1.00 91.06 79 LYS A C 1
ATOM 622 O O . LYS A 1 79 ? -15.625 0.992 -6.745 1.00 91.06 79 LYS A O 1
ATOM 627 N N . PRO A 1 80 ? -13.905 1.921 -7.886 1.00 92.06 80 PRO A N 1
ATOM 628 C CA . PRO A 1 80 ? -12.934 0.924 -7.473 1.00 92.06 80 PRO A CA 1
ATOM 629 C C . PRO A 1 80 ? -12.652 1.057 -5.976 1.00 92.06 80 PRO A C 1
ATOM 631 O O . PRO A 1 80 ? -12.410 2.156 -5.471 1.00 92.06 80 PRO A O 1
ATOM 634 N N . THR A 1 81 ? -12.663 -0.071 -5.279 1.00 93.19 81 THR A N 1
ATOM 635 C CA . THR A 1 81 ? -12.393 -0.154 -3.840 1.00 93.19 81 THR A CA 1
ATOM 636 C C . THR A 1 81 ? -11.446 -1.316 -3.603 1.00 93.19 81 THR A C 1
ATOM 638 O O . THR A 1 81 ? -11.575 -2.347 -4.259 1.00 93.19 81 THR A O 1
ATOM 641 N N . LEU A 1 82 ? -10.461 -1.134 -2.723 1.00 94.62 82 LEU A N 1
ATOM 642 C CA . LEU A 1 82 ? -9.603 -2.240 -2.313 1.00 94.62 82 LEU A CA 1
ATOM 643 C C . LEU A 1 82 ? -10.467 -3.194 -1.486 1.00 94.62 82 LEU A C 1
ATOM 645 O O . LEU A 1 82 ? -11.016 -2.768 -0.474 1.00 94.62 82 LEU A O 1
ATOM 649 N N . GLU A 1 83 ? -10.626 -4.431 -1.946 1.00 94.38 83 GLU A N 1
ATOM 650 C CA . GLU A 1 83 ? -11.458 -5.444 -1.282 1.00 94.38 83 GLU A CA 1
ATOM 651 C C . GLU A 1 83 ? -10.597 -6.471 -0.551 1.00 94.38 83 GLU A C 1
ATOM 653 O O . GLU A 1 83 ? -10.933 -6.881 0.554 1.00 94.38 83 GLU A O 1
ATOM 658 N N . ASP A 1 84 ? -9.454 -6.838 -1.132 1.00 95.44 84 ASP A N 1
ATOM 659 C CA . ASP A 1 84 ? -8.495 -7.741 -0.500 1.00 95.44 84 ASP A CA 1
ATOM 660 C C . ASP A 1 84 ? -7.069 -7.474 -1.002 1.00 95.44 84 ASP A C 1
ATOM 662 O O . ASP A 1 84 ? -6.818 -6.611 -1.854 1.00 95.44 84 ASP A O 1
ATOM 666 N N . TYR A 1 85 ? -6.107 -8.217 -0.467 1.00 96.19 85 TYR A N 1
ATOM 667 C CA . TYR A 1 85 ? -4.731 -8.194 -0.935 1.00 96.19 85 TYR A CA 1
ATOM 668 C C . TYR A 1 85 ? -4.012 -9.510 -0.656 1.00 96.19 85 TYR A C 1
ATOM 670 O O . TYR A 1 85 ? -4.372 -10.293 0.218 1.00 96.19 85 TYR A O 1
ATOM 678 N N . SER A 1 86 ? -2.922 -9.727 -1.385 1.00 96.25 86 SER A N 1
ATOM 679 C CA . SER A 1 86 ? -2.004 -10.835 -1.124 1.00 96.25 86 SER A CA 1
ATOM 680 C C . SER A 1 86 ? -0.559 -10.368 -1.190 1.00 96.25 86 SER A C 1
ATOM 682 O O . SER A 1 86 ? -0.247 -9.413 -1.907 1.00 96.25 86 SER A O 1
ATOM 684 N N . PHE A 1 87 ? 0.320 -11.077 -0.486 1.00 96.31 87 PHE A N 1
ATOM 685 C CA . PHE A 1 87 ? 1.758 -10.859 -0.548 1.00 96.31 87 PHE A CA 1
ATOM 686 C C . PHE A 1 87 ? 2.459 -11.968 -1.321 1.00 96.31 87 PHE A C 1
ATOM 688 O O . PHE A 1 87 ? 2.061 -13.133 -1.265 1.00 96.31 87 PHE A O 1
ATOM 695 N N . LYS A 1 88 ? 3.541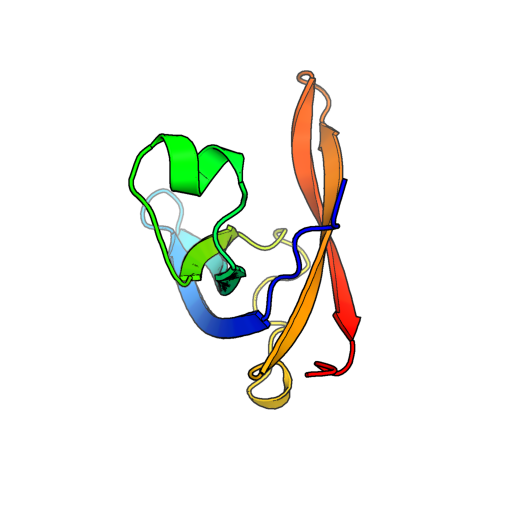 -11.607 -2.007 1.00 95.62 88 LYS A N 1
ATOM 696 C CA . LYS A 1 88 ? 4.527 -12.565 -2.516 1.00 95.62 88 LYS A CA 1
ATOM 697 C C . LYS A 1 88 ? 5.940 -12.065 -2.270 1.00 95.62 88 LYS A C 1
ATOM 699 O O . LYS A 1 88 ? 6.166 -10.879 -2.051 1.00 95.62 88 LYS A O 1
ATOM 704 N N . GLU A 1 89 ? 6.898 -12.978 -2.323 1.00 94.06 89 GLU A N 1
ATOM 705 C CA . GLU A 1 89 ? 8.311 -12.627 -2.253 1.00 94.06 89 GLU A CA 1
ATOM 706 C C . GLU A 1 89 ? 8.688 -11.654 -3.381 1.00 94.06 89 GLU A C 1
ATOM 708 O O . GLU A 1 89 ? 8.299 -11.837 -4.543 1.00 94.06 89 GLU A O 1
ATOM 713 N N . TRP A 1 90 ? 9.448 -10.611 -3.040 1.00 91.56 90 TRP A N 1
ATOM 714 C CA . TRP A 1 90 ? 9.958 -9.680 -4.034 1.00 91.56 90 TRP A CA 1
ATOM 715 C C . TRP A 1 90 ? 11.119 -10.310 -4.799 1.00 91.56 90 TRP A C 1
ATOM 717 O O . TRP A 1 90 ? 12.236 -10.413 -4.300 1.00 91.56 90 TRP A O 1
ATOM 727 N N . LYS A 1 91 ? 10.849 -10.712 -6.040 1.00 79.69 91 LYS A N 1
ATOM 728 C CA . LYS A 1 91 ? 11.894 -11.105 -6.988 1.00 79.69 91 LYS A CA 1
ATOM 729 C C . LYS A 1 91 ? 1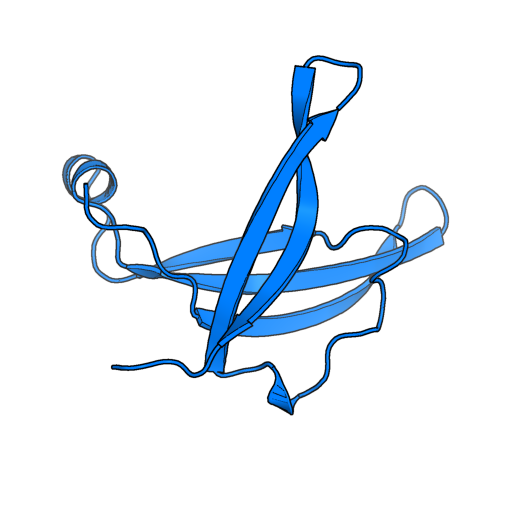2.435 -9.855 -7.675 1.00 79.69 91 LYS A C 1
ATOM 731 O O . LYS A 1 91 ? 11.660 -9.185 -8.372 1.00 79.69 91 LYS A O 1
ATOM 736 N N . ALA A 1 92 ? 13.702 -9.551 -7.390 1.00 63.97 92 ALA A N 1
ATOM 737 C CA . ALA A 1 92 ? 14.490 -8.532 -8.076 1.00 63.97 92 ALA A CA 1
ATOM 738 C C . ALA A 1 92 ? 14.705 -8.904 -9.547 1.00 63.97 92 ALA A C 1
ATOM 740 O O . ALA A 1 92 ? 14.789 -10.121 -9.837 1.00 63.97 92 ALA A O 1
#

pLDDT: mean 92.88, std 7.39, range [47.47, 98.25]

Foldseek 3Di:
DPDWWWAWADKDWDADPPPRQIWMKTKTKTAQDPVSVVVVDGGIDIDIDIDDSVCGPVDDPVSHRWIKAFDWDQDPVRDTDGPDIDTDHDDD